Protein AF-A0A7J0D756-F1 (afdb_monomer_lite)

Secondary structure (DSSP, 8-state):
-----PPPPP----PPPPHHHHHHHHH-SS--EEE-TTSBEEEE-HHHHHH-GGGGSTT-BHHHHHHSTTTTTT-TTGGGGSPS--S-S--PPP-

Sequence (95 aa):
MGRAARPAPPLSHHPEVPSDLRDHIDRLPFPALLEGPDFGIIAYNRRAARACPWTTRPGANVLVDLLLPGPGRECPRLAELQPPKLQWGRVVPVI

pLDDT: mean 73.18, std 19.86, range [28.91, 93.31]

Radius of gyration: 16.24 Å; chains: 1; bounding box: 29×39×54 Å

Structure (mmCIF, N/CA/C/O backbone):
data_AF-A0A7J0D756-F1
#
_entry.id   AF-A0A7J0D756-F1
#
loop_
_atom_site.group_PDB
_atom_site.id
_atom_site.type_symbol
_atom_site.label_atom_id
_atom_site.label_alt_id
_atom_site.label_comp_id
_atom_site.label_asym_id
_atom_site.label_entity_id
_atom_site.label_seq_id
_atom_site.pdbx_PDB_ins_code
_atom_site.Cartn_x
_atom_site.Cartn_y
_atom_site.Cartn_z
_atom_site.occupancy
_atom_site.B_iso_or_equiv
_atom_site.auth_seq_id
_atom_site.auth_comp_id
_atom_site.auth_asym_id
_atom_site.auth_atom_id
_atom_site.pdbx_PDB_model_num
ATOM 1 N N . MET A 1 1 ? 20.921 -25.862 -33.075 1.00 41.69 1 MET A N 1
ATOM 2 C CA . MET A 1 1 ? 19.879 -24.810 -33.078 1.00 41.69 1 MET A CA 1
ATOM 3 C C . MET A 1 1 ? 19.224 -24.797 -31.704 1.00 41.69 1 MET A C 1
ATOM 5 O O . MET A 1 1 ? 18.486 -25.720 -31.386 1.00 41.69 1 MET A O 1
ATOM 9 N N . GLY A 1 2 ? 19.601 -23.846 -30.844 1.00 45.44 2 GLY A N 1
ATOM 10 C CA . GLY A 1 2 ? 19.106 -23.771 -29.466 1.00 45.44 2 GLY A CA 1
ATOM 11 C C . GLY A 1 2 ? 17.679 -23.232 -29.432 1.00 45.44 2 GLY A C 1
ATOM 12 O O . GLY A 1 2 ? 17.412 -22.171 -29.989 1.00 45.44 2 GLY A O 1
ATOM 13 N N . ARG A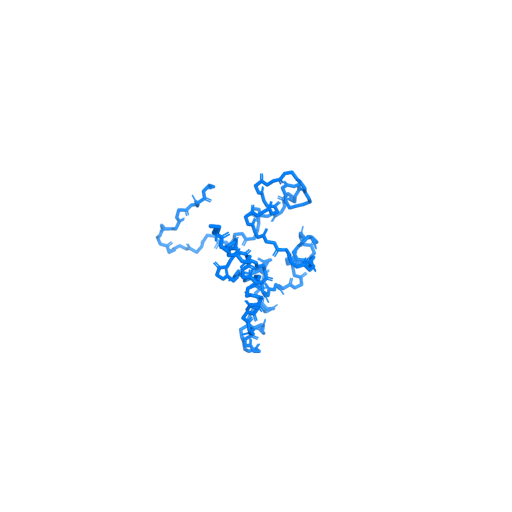 1 3 ? 16.754 -23.965 -28.804 1.00 46.09 3 ARG A N 1
ATOM 14 C CA . ARG A 1 3 ? 15.422 -23.442 -28.481 1.00 46.09 3 ARG A CA 1
ATOM 15 C C . ARG A 1 3 ? 15.610 -22.287 -27.501 1.00 46.09 3 ARG A C 1
ATOM 17 O O . ARG A 1 3 ? 16.025 -22.515 -26.369 1.00 46.09 3 ARG A O 1
ATOM 24 N N . ALA A 1 4 ? 15.321 -21.066 -27.945 1.00 55.44 4 ALA A N 1
ATOM 25 C CA . ALA A 1 4 ? 15.191 -19.924 -27.055 1.00 55.44 4 ALA A CA 1
ATOM 26 C C . ALA A 1 4 ? 14.125 -20.272 -26.007 1.00 55.44 4 ALA A C 1
ATOM 28 O O . ALA A 1 4 ? 12.971 -20.538 -26.355 1.00 55.44 4 ALA A O 1
ATOM 29 N N . ALA A 1 5 ? 14.532 -20.349 -24.740 1.00 58.16 5 ALA A N 1
ATOM 30 C CA . ALA A 1 5 ? 13.602 -20.503 -23.638 1.00 58.16 5 ALA A CA 1
ATOM 31 C C . ALA A 1 5 ? 12.664 -19.294 -23.676 1.00 58.16 5 ALA A C 1
ATOM 33 O O . ALA A 1 5 ? 13.095 -18.152 -23.524 1.00 58.16 5 ALA A O 1
ATOM 34 N N . ARG A 1 6 ? 11.387 -19.544 -23.965 1.00 58.44 6 ARG A N 1
ATOM 35 C CA . ARG A 1 6 ? 10.348 -18.521 -23.886 1.00 58.44 6 ARG A CA 1
ATOM 36 C C . ARG A 1 6 ? 10.386 -17.982 -22.449 1.00 58.44 6 ARG A C 1
ATOM 38 O O . ARG A 1 6 ? 10.333 -18.814 -21.540 1.00 58.44 6 ARG A O 1
ATOM 45 N N . PRO A 1 7 ? 10.520 -16.663 -22.218 1.00 56.56 7 PRO A N 1
ATOM 46 C CA . PRO A 1 7 ? 10.460 -16.133 -20.863 1.00 56.56 7 PRO A CA 1
ATOM 47 C C . PRO A 1 7 ? 9.143 -16.603 -20.251 1.00 56.56 7 PRO A C 1
ATOM 49 O O . PRO A 1 7 ? 8.083 -16.457 -20.869 1.00 56.56 7 PRO A O 1
ATOM 52 N N . ALA A 1 8 ? 9.228 -17.266 -19.095 1.00 54.16 8 ALA A N 1
ATOM 53 C CA . ALA A 1 8 ? 8.044 -17.658 -18.352 1.00 54.16 8 ALA A CA 1
ATOM 54 C C . ALA A 1 8 ? 7.193 -16.394 -18.150 1.00 54.16 8 ALA A C 1
ATOM 56 O O . ALA A 1 8 ? 7.767 -15.344 -17.834 1.00 54.16 8 ALA A O 1
ATOM 57 N N . PRO A 1 9 ? 5.866 -16.445 -18.375 1.00 49.41 9 PRO A N 1
ATOM 58 C CA . PRO A 1 9 ? 5.019 -15.317 -18.022 1.00 49.41 9 PRO A CA 1
ATOM 59 C C . PRO A 1 9 ? 5.313 -14.975 -16.558 1.00 49.41 9 PRO A C 1
ATOM 61 O O . PRO A 1 9 ? 5.472 -15.910 -15.762 1.00 49.41 9 PRO A O 1
ATOM 64 N N . PRO A 1 10 ? 5.453 -13.684 -16.199 1.00 53.94 10 PRO A N 1
ATOM 65 C CA . PRO A 1 10 ? 5.626 -13.321 -14.806 1.00 53.94 10 PRO A CA 1
ATOM 66 C C . PRO A 1 10 ? 4.481 -13.986 -14.054 1.00 53.94 10 PRO A C 1
ATOM 68 O O . PRO A 1 10 ? 3.312 -13.823 -14.406 1.00 53.94 10 PRO A O 1
ATOM 71 N N . LEU A 1 11 ? 4.831 -14.839 -13.096 1.00 47.31 11 LEU A N 1
ATOM 72 C CA . LEU A 1 11 ? 3.860 -15.423 -12.198 1.00 47.31 11 LEU A CA 1
ATOM 73 C C . LEU A 1 11 ? 3.295 -14.246 -11.405 1.00 47.31 11 LEU A C 1
ATOM 75 O O . LEU A 1 11 ? 3.866 -13.869 -10.388 1.00 47.31 11 LEU A O 1
ATOM 79 N N . SER A 1 12 ? 2.205 -13.643 -11.887 1.00 49.75 12 SER A N 1
ATOM 80 C CA . SER A 1 12 ? 1.388 -12.689 -11.138 1.00 49.75 12 SER A CA 1
ATOM 81 C C . SER A 1 12 ? 0.688 -13.444 -10.011 1.00 49.75 12 SER A C 1
ATOM 83 O O . SER A 1 12 ? -0.529 -13.594 -9.992 1.00 49.75 12 SER A O 1
ATOM 85 N N . HIS A 1 13 ? 1.470 -13.960 -9.068 1.00 52.78 13 HIS A N 1
ATOM 86 C CA . HIS A 1 13 ? 0.985 -14.239 -7.735 1.00 52.78 13 HIS A CA 1
ATOM 87 C C . HIS A 1 13 ? 0.856 -12.876 -7.075 1.00 52.78 13 HIS A C 1
ATOM 89 O O . HIS A 1 13 ? 1.781 -12.409 -6.425 1.00 52.78 13 HIS A O 1
ATOM 95 N N . HIS A 1 14 ? -0.277 -12.212 -7.288 1.00 58.00 14 HIS A N 1
ATOM 96 C CA . HIS A 1 14 ? -0.719 -11.234 -6.311 1.00 58.00 14 HIS A CA 1
ATOM 97 C C . HIS A 1 14 ? -1.173 -12.061 -5.112 1.00 58.00 14 HIS A C 1
ATOM 99 O O . HIS A 1 14 ? -2.213 -12.716 -5.218 1.00 58.00 14 HIS A O 1
ATOM 105 N N . PRO A 1 15 ? -0.382 -12.145 -4.026 1.00 68.12 15 PRO A N 1
ATOM 106 C CA . PRO A 1 15 ? -0.817 -12.874 -2.851 1.00 68.12 15 PRO A CA 1
ATOM 107 C C . PRO A 1 15 ? -2.157 -12.289 -2.414 1.00 68.12 15 PRO A C 1
ATOM 109 O O . PRO A 1 15 ? -2.307 -11.073 -2.266 1.00 68.12 15 PRO A O 1
ATOM 112 N N . GLU A 1 16 ? -3.153 -13.155 -2.264 1.00 81.25 16 GLU A N 1
ATOM 113 C CA . GLU A 1 16 ? -4.428 -12.732 -1.718 1.00 81.25 16 GLU A CA 1
ATOM 114 C C . GLU A 1 16 ? -4.188 -12.270 -0.280 1.00 81.25 16 GLU A C 1
ATOM 116 O O . GLU A 1 16 ? -3.690 -13.023 0.556 1.00 81.25 16 GLU A O 1
ATOM 121 N N . VAL A 1 17 ? -4.478 -10.998 -0.005 1.00 84.19 17 VAL A N 1
ATOM 122 C CA . VAL A 1 17 ? -4.315 -10.435 1.337 1.00 84.19 17 VAL A CA 1
ATOM 123 C C . VAL A 1 17 ? -5.543 -10.820 2.165 1.00 84.19 17 VAL A C 1
ATOM 125 O O . VAL A 1 17 ? -6.646 -10.406 1.790 1.00 84.19 17 VAL A O 1
ATOM 128 N N . PRO A 1 18 ? -5.384 -11.558 3.283 1.00 90.31 18 PRO A N 1
ATOM 129 C CA . PRO A 1 18 ? -6.500 -11.930 4.148 1.00 90.31 18 PRO A CA 1
ATOM 130 C C . PRO A 1 18 ? -7.297 -10.709 4.623 1.00 90.31 18 PRO A C 1
ATOM 132 O O . PRO A 1 18 ? -6.722 -9.646 4.878 1.00 90.31 18 PRO A O 1
ATOM 135 N N . SER A 1 19 ? -8.614 -10.862 4.783 1.00 91.25 19 SER A N 1
ATOM 136 C CA . SER A 1 19 ? -9.510 -9.774 5.206 1.00 91.25 19 SER A CA 1
ATOM 137 C C . SER A 1 19 ? -9.106 -9.166 6.547 1.00 91.25 19 SER A C 1
ATOM 139 O O . SER A 1 19 ? -9.039 -7.947 6.651 1.00 91.25 19 SER A O 1
ATOM 141 N N . ASP A 1 20 ? -8.733 -9.987 7.534 1.00 92.81 20 ASP A N 1
ATOM 142 C CA . ASP A 1 20 ? -8.311 -9.498 8.854 1.00 92.81 20 ASP A CA 1
ATOM 143 C C . ASP A 1 20 ? -7.062 -8.611 8.777 1.00 92.81 20 ASP A C 1
ATOM 145 O O . ASP A 1 20 ? -6.937 -7.621 9.500 1.00 92.81 20 ASP A O 1
ATOM 149 N N . LEU A 1 21 ? -6.136 -8.935 7.867 1.00 87.75 21 LEU A N 1
ATOM 150 C CA . LEU A 1 21 ? -4.928 -8.144 7.650 1.00 87.75 21 LEU A CA 1
ATOM 151 C C . LEU A 1 21 ? -5.253 -6.818 6.951 1.00 87.75 21 LEU A C 1
ATOM 153 O O . LEU A 1 21 ? -4.707 -5.782 7.330 1.00 87.75 21 LEU A O 1
ATOM 157 N N . ARG A 1 22 ? -6.173 -6.821 5.977 1.00 90.81 22 ARG A N 1
ATOM 158 C CA . ARG A 1 22 ? -6.678 -5.584 5.352 1.00 90.81 22 ARG A CA 1
ATOM 159 C C . ARG A 1 22 ? -7.356 -4.684 6.382 1.00 90.81 22 ARG A C 1
ATOM 161 O O . ARG A 1 22 ? -7.004 -3.511 6.483 1.00 90.81 22 ARG A O 1
ATOM 168 N N . ASP A 1 23 ? -8.245 -5.251 7.193 1.00 93.31 23 ASP A N 1
ATOM 169 C CA . ASP A 1 23 ? -8.951 -4.534 8.254 1.00 93.31 23 ASP A CA 1
ATOM 170 C C . ASP A 1 23 ? -7.980 -3.961 9.289 1.00 93.31 23 ASP A C 1
ATOM 172 O O . ASP A 1 23 ? -8.155 -2.836 9.765 1.00 93.31 23 ASP A O 1
ATOM 176 N N . HIS A 1 24 ? -6.931 -4.712 9.629 1.00 90.75 24 HIS A N 1
ATOM 177 C CA . HIS A 1 24 ? -5.877 -4.232 10.511 1.00 90.75 24 HIS A CA 1
ATOM 178 C C . HIS A 1 24 ? -5.152 -3.016 9.916 1.00 90.75 24 HIS A C 1
ATOM 180 O O . HIS A 1 24 ? -5.036 -1.988 10.586 1.00 90.75 24 HIS A O 1
ATOM 186 N N . ILE A 1 25 ? -4.717 -3.101 8.654 1.00 90.19 25 ILE A N 1
ATOM 187 C CA . ILE A 1 25 ? -4.023 -2.014 7.946 1.00 90.19 25 ILE A CA 1
ATOM 188 C C . ILE A 1 25 ? -4.901 -0.755 7.864 1.00 90.19 25 ILE A C 1
ATOM 190 O O . ILE A 1 25 ? -4.422 0.359 8.108 1.00 90.19 25 ILE A O 1
ATOM 194 N N . ASP A 1 26 ? -6.197 -0.912 7.588 1.00 92.88 26 ASP A N 1
ATOM 195 C CA . ASP A 1 26 ? -7.146 0.203 7.500 1.00 92.88 26 ASP A CA 1
ATOM 196 C C . ASP A 1 26 ? -7.363 0.935 8.834 1.00 92.88 26 ASP A C 1
ATOM 198 O O . ASP A 1 26 ? -7.609 2.150 8.855 1.00 92.88 26 ASP A O 1
ATOM 202 N N . ARG A 1 27 ? -7.222 0.229 9.962 1.00 91.88 27 ARG A N 1
ATOM 203 C CA . ARG A 1 27 ? -7.345 0.806 11.311 1.00 91.88 27 ARG A CA 1
ATOM 204 C C . ARG A 1 27 ? -6.108 1.579 11.761 1.00 91.88 27 ARG A C 1
ATOM 206 O O . ARG A 1 27 ? -6.216 2.357 12.711 1.00 91.88 27 ARG A O 1
ATOM 213 N N . LEU A 1 28 ? -4.956 1.412 11.105 1.00 85.69 28 LEU A N 1
ATOM 214 C CA . LEU A 1 28 ? -3.725 2.091 11.514 1.00 85.69 28 LEU A CA 1
ATOM 215 C C . LEU A 1 28 ? -3.893 3.622 11.466 1.00 85.69 28 LEU A C 1
ATOM 217 O O . LEU A 1 28 ? -4.400 4.167 10.477 1.00 85.69 28 LEU A O 1
ATOM 221 N N . PRO A 1 29 ? -3.470 4.348 12.521 1.00 86.12 29 PRO A N 1
ATOM 222 C CA . PRO A 1 29 ? -3.670 5.793 12.611 1.00 86.12 29 PRO A CA 1
ATOM 223 C C . PRO A 1 29 ? -2.719 6.592 11.709 1.00 86.12 29 PRO A C 1
ATOM 225 O O . PRO A 1 29 ? -2.864 7.807 11.598 1.00 86.12 29 PRO A O 1
ATOM 228 N N . PHE A 1 30 ? -1.785 5.923 11.037 1.00 82.25 30 PHE A N 1
ATOM 229 C CA . PHE A 1 30 ? -0.809 6.495 10.117 1.00 82.25 30 PHE A CA 1
ATOM 230 C C . PHE A 1 30 ? -0.980 5.919 8.699 1.00 82.25 30 PHE A C 1
ATOM 232 O O . PHE A 1 30 ? -1.626 4.879 8.524 1.00 82.25 30 PHE A O 1
ATOM 239 N N . PRO A 1 31 ? -0.459 6.601 7.666 1.00 86.25 31 PRO A N 1
ATOM 240 C CA . PRO A 1 31 ? -0.326 6.032 6.329 1.00 86.25 31 PRO A CA 1
ATOM 241 C C . PRO A 1 31 ? 0.378 4.665 6.386 1.00 86.25 31 PRO A C 1
ATOM 243 O O . PRO A 1 31 ? 1.449 4.563 6.970 1.00 86.25 31 PRO A O 1
ATOM 246 N N . ALA A 1 32 ? -0.214 3.619 5.805 1.00 87.62 32 ALA A N 1
ATOM 247 C CA . ALA A 1 32 ? 0.369 2.276 5.801 1.00 87.62 32 ALA A CA 1
ATOM 248 C C . ALA A 1 32 ? 0.115 1.544 4.478 1.00 87.62 32 ALA A C 1
ATOM 250 O O . ALA A 1 32 ? -0.958 1.676 3.880 1.00 87.62 32 ALA A O 1
ATOM 251 N N . LEU A 1 33 ? 1.102 0.754 4.060 1.00 89.19 33 LEU A N 1
ATOM 252 C CA . LEU A 1 33 ? 1.045 -0.157 2.921 1.00 89.19 33 LEU A CA 1
ATOM 253 C C . LEU A 1 33 ? 1.653 -1.510 3.301 1.00 89.19 33 LEU A C 1
ATOM 255 O O . LEU A 1 33 ? 2.407 -1.608 4.267 1.00 89.19 33 LEU A O 1
ATOM 259 N N . LEU A 1 34 ? 1.295 -2.541 2.547 1.00 88.50 34 LEU A N 1
ATOM 260 C CA . LEU A 1 34 ? 1.855 -3.880 2.633 1.00 88.50 34 LEU A CA 1
ATOM 261 C C . LEU A 1 34 ? 2.480 -4.230 1.287 1.00 88.50 34 LEU A C 1
ATOM 263 O O . LEU A 1 34 ? 1.838 -4.095 0.241 1.00 88.50 34 LEU A O 1
ATOM 267 N N . GLU A 1 35 ? 3.714 -4.705 1.347 1.00 88.25 35 GLU A N 1
ATOM 268 C CA . GLU A 1 35 ? 4.507 -5.114 0.195 1.00 88.25 35 GLU A CA 1
ATOM 269 C C . GLU A 1 35 ? 4.451 -6.635 0.032 1.00 88.25 35 GLU A C 1
ATOM 271 O O . GLU A 1 35 ? 4.479 -7.388 1.008 1.00 88.25 35 GLU A O 1
ATOM 276 N N . GLY A 1 36 ? 4.345 -7.083 -1.214 1.00 85.25 36 GLY A N 1
ATOM 277 C CA . GLY A 1 36 ? 4.503 -8.473 -1.606 1.00 85.25 36 GLY A CA 1
ATOM 278 C C . GLY A 1 36 ? 5.976 -8.872 -1.760 1.00 85.25 36 GLY A C 1
ATOM 279 O O . GLY A 1 36 ? 6.875 -8.042 -1.619 1.00 85.25 36 GLY A O 1
ATOM 280 N N . PRO A 1 37 ? 6.247 -10.146 -2.088 1.00 85.50 37 PRO A N 1
ATOM 281 C CA . PRO A 1 37 ? 7.610 -10.671 -2.227 1.00 85.50 37 PRO A CA 1
ATOM 282 C C . PRO A 1 37 ? 8.411 -10.036 -3.375 1.00 85.50 37 PRO A C 1
ATOM 284 O O . PRO A 1 37 ? 9.633 -10.136 -3.401 1.00 85.50 37 PRO A O 1
ATOM 287 N N . ASP A 1 38 ? 7.734 -9.397 -4.326 1.00 86.94 38 ASP A N 1
ATOM 288 C CA . ASP A 1 38 ? 8.311 -8.667 -5.452 1.00 86.94 38 ASP A CA 1
ATOM 289 C C . ASP A 1 38 ? 8.359 -7.149 -5.217 1.00 86.94 38 ASP A C 1
ATOM 291 O O . ASP A 1 38 ? 8.621 -6.398 -6.155 1.00 86.94 38 ASP A O 1
ATOM 295 N N . PHE A 1 39 ? 8.108 -6.690 -3.985 1.00 87.50 39 PHE A N 1
ATOM 296 C CA . PHE A 1 39 ? 7.952 -5.279 -3.609 1.00 87.50 39 PHE A CA 1
ATOM 297 C C . PHE A 1 39 ? 6.724 -4.593 -4.230 1.00 87.50 39 PHE A C 1
ATOM 299 O O . PHE A 1 39 ? 6.580 -3.370 -4.149 1.00 87.50 39 PHE A O 1
ATOM 306 N N . GLY A 1 40 ? 5.817 -5.355 -4.850 1.00 90.31 40 GLY A N 1
ATOM 307 C CA . GLY A 1 40 ? 4.523 -4.851 -5.291 1.00 90.31 40 GLY A CA 1
ATOM 308 C C . GLY A 1 40 ? 3.654 -4.463 -4.096 1.00 90.31 40 GLY A C 1
ATOM 309 O O . GLY A 1 40 ? 3.616 -5.173 -3.094 1.00 90.31 40 GLY A O 1
ATOM 310 N N . ILE A 1 41 ? 2.926 -3.352 -4.183 1.00 89.31 41 ILE A N 1
ATOM 311 C CA . ILE A 1 41 ? 1.949 -2.993 -3.151 1.00 89.31 41 ILE A CA 1
ATOM 312 C C . ILE A 1 41 ? 0.737 -3.918 -3.292 1.00 89.31 41 ILE A C 1
ATOM 314 O O . ILE A 1 41 ? 0.059 -3.921 -4.319 1.00 89.31 41 ILE A O 1
ATOM 318 N N . ILE A 1 42 ? 0.457 -4.693 -2.245 1.00 90.56 42 ILE A N 1
ATOM 319 C CA . ILE A 1 42 ? -0.628 -5.689 -2.219 1.00 90.56 42 ILE A CA 1
ATOM 320 C C . ILE A 1 42 ? -1.795 -5.276 -1.312 1.00 90.56 42 ILE A C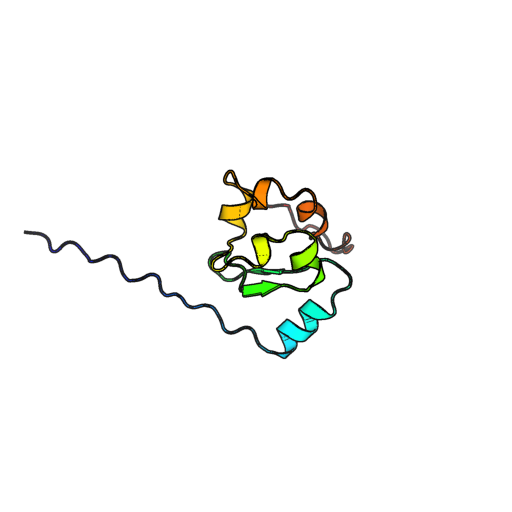 1
ATOM 322 O O . ILE A 1 42 ? -2.912 -5.769 -1.472 1.00 90.56 42 ILE A O 1
ATOM 326 N N . ALA A 1 43 ? -1.566 -4.342 -0.387 1.00 90.69 43 ALA A N 1
ATOM 327 C CA . ALA A 1 43 ? -2.610 -3.637 0.353 1.00 90.69 43 ALA A CA 1
ATOM 328 C C . ALA A 1 43 ? -2.117 -2.254 0.796 1.00 90.69 43 ALA A C 1
ATOM 330 O O . ALA A 1 43 ? -0.920 -2.025 0.945 1.00 90.69 43 ALA A O 1
ATOM 331 N N . TYR A 1 44 ? -3.042 -1.330 1.027 1.00 91.12 44 TYR A N 1
ATOM 332 C CA . TYR A 1 44 ? -2.767 0.009 1.543 1.00 91.12 44 TYR A CA 1
ATOM 333 C C . TYR A 1 44 ? -4.008 0.547 2.246 1.00 91.12 44 TYR A C 1
ATOM 335 O O . TYR A 1 44 ? -5.125 0.147 1.920 1.00 91.12 44 TYR A O 1
ATOM 343 N N . ASN A 1 45 ? -3.831 1.483 3.179 1.00 91.69 45 ASN A N 1
ATOM 344 C CA . ASN A 1 45 ? -4.965 2.164 3.799 1.00 91.69 45 ASN A CA 1
ATOM 345 C C . ASN A 1 45 ? -5.315 3.489 3.107 1.00 91.69 45 ASN A C 1
ATOM 347 O O . ASN A 1 45 ? -4.538 4.081 2.350 1.00 91.69 45 ASN A O 1
ATOM 351 N N . ARG A 1 46 ? -6.500 4.022 3.429 1.00 92.69 46 ARG A N 1
ATOM 352 C CA . ARG A 1 46 ? -6.966 5.327 2.915 1.00 92.69 46 ARG A CA 1
ATOM 353 C C . ARG A 1 46 ? -6.032 6.498 3.239 1.00 92.69 46 ARG A C 1
ATOM 355 O O . ARG A 1 46 ? -6.130 7.536 2.587 1.00 92.69 46 ARG A O 1
ATOM 362 N N . ARG A 1 47 ? -5.195 6.394 4.276 1.00 88.62 47 ARG A N 1
ATOM 363 C CA . ARG A 1 47 ? -4.232 7.446 4.641 1.00 88.62 47 ARG A CA 1
ATOM 364 C C . ARG A 1 47 ? -3.035 7.428 3.686 1.00 88.62 47 ARG A C 1
ATOM 366 O O . ARG A 1 47 ? -2.681 8.489 3.183 1.00 88.62 47 ARG A O 1
ATOM 373 N N . ALA A 1 48 ? -2.503 6.249 3.355 1.00 88.38 48 ALA A N 1
ATOM 374 C CA . ALA A 1 48 ? -1.460 6.069 2.342 1.00 88.38 48 ALA A CA 1
ATOM 375 C C . ALA A 1 48 ? -1.923 6.521 0.955 1.00 88.38 48 ALA A C 1
ATOM 377 O O . ALA A 1 48 ? -1.244 7.332 0.333 1.00 88.38 48 ALA A O 1
ATOM 378 N N . ALA A 1 49 ? -3.126 6.118 0.532 1.00 90.12 49 ALA A N 1
ATOM 379 C CA . ALA A 1 49 ? -3.693 6.536 -0.752 1.00 90.12 49 ALA A CA 1
ATOM 380 C C . ALA A 1 49 ? -3.821 8.066 -0.889 1.00 90.12 49 ALA A C 1
ATOM 382 O O . ALA A 1 49 ? -3.656 8.614 -1.975 1.00 90.12 49 ALA A O 1
ATOM 383 N N . ARG A 1 50 ? -4.100 8.774 0.214 1.00 88.25 50 ARG A N 1
ATOM 384 C CA . ARG A 1 50 ? -4.153 10.246 0.232 1.00 88.25 50 ARG A CA 1
ATOM 385 C C . ARG A 1 50 ? -2.775 10.892 0.292 1.00 88.25 50 ARG A C 1
ATOM 387 O O . ARG A 1 50 ? -2.586 11.945 -0.303 1.00 88.25 50 A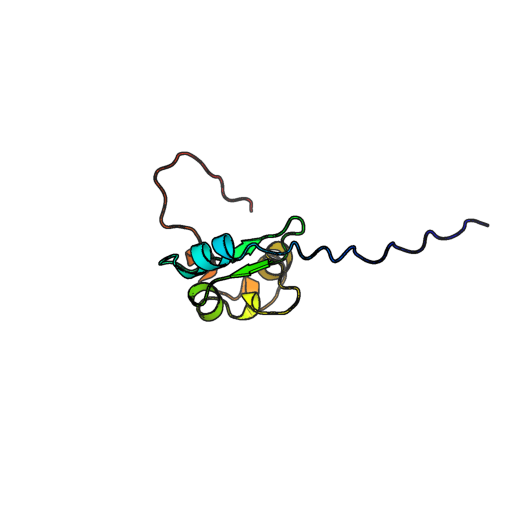RG A O 1
ATOM 394 N N . ALA A 1 51 ? -1.851 10.311 1.056 1.00 84.75 51 ALA A N 1
ATOM 395 C CA . ALA A 1 51 ? -0.503 10.843 1.214 1.00 84.75 51 ALA A CA 1
ATOM 396 C C . ALA A 1 51 ? 0.314 10.689 -0.075 1.00 84.75 51 ALA A C 1
ATOM 398 O O . ALA A 1 51 ? 0.986 11.630 -0.482 1.00 84.75 51 ALA A O 1
ATOM 399 N N . CYS A 1 52 ? 0.201 9.527 -0.719 1.00 87.62 52 CYS A N 1
ATOM 400 C CA . CYS A 1 52 ? 0.923 9.148 -1.920 1.00 87.62 52 CYS A CA 1
ATOM 401 C C . CYS A 1 52 ? -0.021 8.420 -2.902 1.00 87.62 52 CYS A C 1
ATOM 403 O O . CYS A 1 52 ? -0.123 7.192 -2.853 1.00 87.62 52 CYS A O 1
ATOM 405 N N . PRO A 1 53 ? -0.700 9.135 -3.823 1.00 88.75 53 PRO A N 1
ATOM 406 C CA . PRO A 1 53 ? -1.693 8.547 -4.735 1.00 88.75 53 PRO A CA 1
ATOM 407 C C . PRO A 1 53 ? -1.165 7.421 -5.632 1.00 88.75 53 PRO A C 1
ATOM 409 O O . PRO A 1 53 ? -1.922 6.525 -6.008 1.00 88.75 53 PRO A O 1
ATOM 412 N N . TRP A 1 54 ? 0.137 7.424 -5.936 1.00 87.62 54 TRP A N 1
ATOM 413 C CA . TRP A 1 54 ? 0.790 6.382 -6.733 1.00 87.62 54 TRP A CA 1
ATOM 414 C C . TRP A 1 54 ? 0.649 4.980 -6.115 1.00 87.62 54 TRP A C 1
ATOM 416 O O . TRP A 1 54 ? 0.633 4.003 -6.854 1.00 87.62 54 TRP A O 1
ATOM 426 N N . THR A 1 55 ? 0.454 4.878 -4.794 1.00 89.00 55 THR A N 1
ATOM 427 C CA . THR A 1 55 ? 0.225 3.603 -4.080 1.00 89.00 55 THR A CA 1
ATOM 428 C C . THR A 1 55 ? -1.030 2.859 -4.542 1.00 89.00 55 THR A C 1
ATOM 430 O O . THR A 1 55 ? -1.133 1.651 -4.359 1.00 89.00 55 THR A O 1
ATOM 433 N N . THR A 1 56 ? -1.971 3.567 -5.171 1.00 90.44 56 THR A N 1
ATOM 434 C CA . THR A 1 56 ? -3.213 3.001 -5.719 1.00 90.44 56 THR A CA 1
ATOM 435 C C . THR A 1 56 ? -3.084 2.558 -7.177 1.00 90.44 56 THR A C 1
ATOM 437 O O . THR A 1 56 ? -4.015 1.976 -7.735 1.00 90.44 56 THR A O 1
ATOM 440 N N . ARG A 1 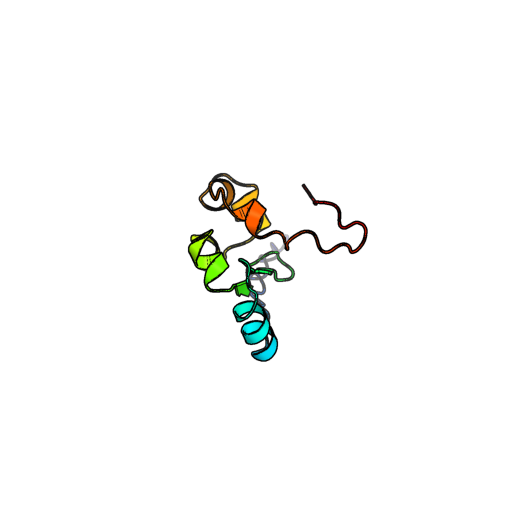57 ? -1.944 2.845 -7.823 1.00 90.06 57 ARG A N 1
ATOM 441 C CA . ARG A 1 57 ? -1.703 2.499 -9.224 1.00 90.06 57 ARG A CA 1
ATOM 442 C C . ARG A 1 57 ? -1.668 0.973 -9.369 1.00 90.06 57 ARG A C 1
ATOM 444 O O . ARG A 1 57 ? -0.955 0.310 -8.616 1.00 90.06 57 ARG A O 1
ATOM 451 N N . PRO A 1 58 ? -2.360 0.392 -10.363 1.00 88.06 58 PRO A N 1
ATOM 452 C CA . PRO A 1 58 ? -2.189 -1.019 -10.686 1.00 88.06 58 PRO A CA 1
ATOM 453 C C . PRO A 1 58 ? -0.714 -1.340 -10.961 1.00 88.06 58 PRO A C 1
ATOM 455 O O . PRO A 1 58 ? -0.068 -0.676 -11.777 1.00 88.06 58 PRO A O 1
ATOM 458 N N . GLY A 1 59 ? -0.175 -2.336 -10.257 1.00 87.50 59 GLY A N 1
ATOM 459 C CA . GLY A 1 59 ? 1.243 -2.696 -10.346 1.00 87.50 59 GLY A CA 1
ATOM 460 C C . GLY A 1 59 ? 2.195 -1.658 -9.739 1.00 87.50 59 GLY A C 1
ATOM 461 O O . GLY A 1 59 ? 3.340 -1.562 -10.181 1.00 87.50 59 GLY A O 1
ATOM 462 N N . ALA A 1 60 ? 1.732 -0.850 -8.778 1.00 89.56 60 ALA A N 1
ATOM 463 C CA . ALA A 1 60 ? 2.616 -0.033 -7.953 1.00 89.56 60 ALA A CA 1
ATOM 464 C C . ALA A 1 60 ? 3.631 -0.925 -7.232 1.00 89.56 60 ALA A C 1
ATOM 466 O O . ALA A 1 60 ? 3.281 -1.980 -6.697 1.00 89.56 60 ALA A O 1
ATOM 467 N N . ASN A 1 61 ? 4.887 -0.498 -7.228 1.00 90.31 61 ASN A N 1
ATOM 468 C CA . ASN A 1 61 ? 5.996 -1.253 -6.677 1.00 90.31 61 ASN A CA 1
ATOM 469 C C . ASN A 1 61 ? 6.911 -0.302 -5.920 1.00 90.31 61 ASN A C 1
ATOM 471 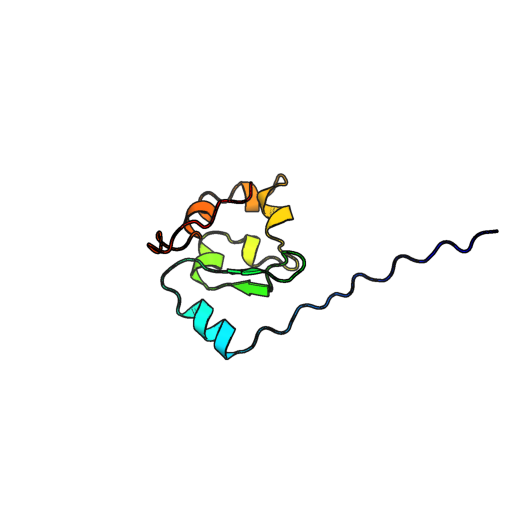O O . ASN A 1 61 ? 7.383 0.685 -6.477 1.00 90.31 61 ASN A O 1
ATOM 475 N N . VAL A 1 62 ? 7.165 -0.608 -4.652 1.00 84.75 62 VAL A N 1
ATOM 476 C CA . VAL A 1 62 ? 7.879 0.295 -3.750 1.00 84.75 62 VAL A CA 1
ATOM 477 C C . VAL A 1 62 ? 9.284 0.593 -4.263 1.00 84.75 62 VAL A C 1
ATOM 479 O O . VAL A 1 62 ? 9.665 1.753 -4.334 1.00 84.75 62 VAL A O 1
ATOM 482 N N . LEU A 1 63 ? 10.043 -0.401 -4.722 1.00 86.81 63 LEU A N 1
ATOM 483 C CA . LEU A 1 63 ? 11.392 -0.134 -5.229 1.00 86.81 63 LEU A CA 1
ATOM 484 C C . LEU A 1 63 ? 11.371 0.689 -6.518 1.00 86.81 63 LEU A C 1
ATOM 486 O O . LEU A 1 63 ? 12.136 1.640 -6.660 1.00 86.81 63 LEU A O 1
ATOM 490 N N . VAL A 1 64 ? 10.488 0.351 -7.457 1.00 87.62 64 VAL A N 1
ATOM 491 C CA . VAL A 1 64 ? 10.408 1.051 -8.746 1.00 87.62 64 VAL A CA 1
ATOM 492 C C . VAL A 1 64 ? 9.966 2.497 -8.555 1.00 87.62 64 VAL A C 1
ATOM 494 O O . VAL A 1 64 ? 10.633 3.408 -9.044 1.00 87.62 64 VAL A O 1
ATOM 497 N N . ASP A 1 65 ? 8.856 2.711 -7.850 1.00 86.56 65 ASP A N 1
ATOM 498 C CA . ASP A 1 65 ? 8.243 4.029 -7.712 1.00 86.56 65 ASP A CA 1
ATOM 499 C C . ASP A 1 65 ? 9.104 4.970 -6.847 1.00 86.56 65 ASP A C 1
ATOM 501 O O . ASP A 1 65 ? 9.037 6.182 -7.045 1.00 86.56 65 ASP A O 1
ATOM 505 N N . LEU A 1 66 ? 9.938 4.448 -5.937 1.00 82.31 66 LEU A N 1
ATOM 506 C CA . LEU A 1 66 ? 10.829 5.263 -5.101 1.00 82.31 66 LEU A CA 1
ATOM 507 C C . LEU A 1 66 ? 12.189 5.559 -5.722 1.00 82.31 66 LEU A C 1
ATOM 509 O O . LEU A 1 66 ? 12.698 6.673 -5.579 1.00 82.31 66 LEU A O 1
ATOM 513 N N . LEU A 1 67 ? 12.800 4.570 -6.373 1.00 84.25 67 LEU A N 1
ATOM 514 C CA . LEU A 1 67 ? 14.173 4.696 -6.858 1.00 84.25 67 LEU A CA 1
ATOM 515 C C . LEU A 1 67 ? 14.229 5.353 -8.237 1.00 84.25 67 LEU A C 1
ATOM 517 O O . LEU A 1 67 ? 15.167 6.099 -8.544 1.00 84.25 67 LEU A O 1
ATOM 521 N N . LEU A 1 68 ? 13.228 5.102 -9.080 1.00 85.00 68 LEU A N 1
ATOM 522 C CA . LEU A 1 68 ? 13.191 5.644 -10.432 1.00 85.00 68 LEU A CA 1
ATOM 523 C C . LEU A 1 68 ? 12.471 7.001 -10.466 1.00 85.00 68 LEU A C 1
ATOM 525 O O . LEU A 1 68 ? 11.647 7.299 -9.601 1.00 85.00 68 LEU A O 1
ATOM 529 N N . PRO A 1 69 ? 12.784 7.871 -11.444 1.00 82.81 69 PRO A N 1
ATOM 530 C CA . PRO A 1 69 ? 12.024 9.098 -11.654 1.00 82.81 69 PRO A CA 1
ATOM 531 C C . PRO A 1 69 ? 10.535 8.801 -11.857 1.00 82.81 69 PRO A C 1
ATOM 533 O O . PRO A 1 69 ? 10.176 7.943 -12.664 1.00 82.81 69 PRO A O 1
ATOM 536 N N . GLY A 1 70 ? 9.676 9.522 -11.140 1.00 82.12 70 GLY A N 1
ATOM 537 C CA . GLY A 1 70 ? 8.237 9.321 -11.208 1.00 82.12 70 GLY A CA 1
ATOM 538 C C . GLY A 1 70 ? 7.492 9.798 -9.960 1.00 82.12 70 GLY A C 1
ATOM 539 O O . GLY A 1 70 ? 8.097 10.330 -9.025 1.00 82.12 70 GLY A O 1
ATOM 540 N N . PRO A 1 71 ? 6.168 9.573 -9.920 1.00 79.38 71 PRO A N 1
ATOM 541 C CA . PRO A 1 71 ? 5.291 10.110 -8.880 1.00 79.38 71 PRO A CA 1
ATOM 542 C C . PRO A 1 71 ? 5.585 9.562 -7.476 1.00 79.38 71 PRO A C 1
ATOM 544 O O . PRO A 1 71 ? 5.205 10.191 -6.489 1.00 79.38 71 PRO A O 1
ATOM 547 N N . GLY A 1 72 ? 6.247 8.405 -7.361 1.00 80.62 72 GLY A N 1
ATOM 548 C CA . GLY A 1 72 ? 6.667 7.875 -6.064 1.00 80.62 72 GLY A CA 1
ATOM 549 C C . GLY A 1 72 ? 7.837 8.632 -5.458 1.00 80.62 72 GLY A C 1
ATOM 550 O O . GLY A 1 72 ? 7.756 9.058 -4.306 1.00 80.62 72 GLY A O 1
ATOM 551 N N . ARG A 1 73 ? 8.868 8.896 -6.261 1.00 76.69 73 ARG A N 1
ATOM 552 C CA . ARG A 1 73 ? 10.042 9.683 -5.879 1.00 76.69 73 ARG A CA 1
ATOM 553 C C . ARG A 1 73 ? 9.704 11.137 -5.553 1.00 76.69 73 ARG A C 1
ATOM 555 O O . ARG A 1 73 ? 10.361 11.752 -4.719 1.00 76.69 73 ARG A O 1
ATOM 562 N N . GLU A 1 74 ? 8.671 11.675 -6.191 1.00 78.56 74 GLU A N 1
ATOM 563 C CA . GLU A 1 74 ? 8.163 13.024 -5.936 1.00 78.56 74 GLU A CA 1
ATOM 564 C C . GLU A 1 74 ? 7.204 13.093 -4.741 1.00 78.56 74 GLU A C 1
ATOM 566 O O . GLU A 1 74 ? 6.808 14.191 -4.361 1.00 78.56 74 GLU A O 1
ATOM 571 N N . CYS A 1 75 ? 6.824 11.962 -4.127 1.00 77.00 75 CYS A N 1
ATOM 572 C CA . CYS A 1 75 ? 5.914 11.977 -2.986 1.00 77.00 75 CYS A CA 1
ATOM 573 C C . CYS A 1 75 ? 6.642 12.458 -1.713 1.00 77.00 75 CYS A C 1
ATOM 575 O O . CYS A 1 75 ? 7.396 11.690 -1.109 1.00 77.00 75 CYS A O 1
ATOM 577 N N . PRO A 1 76 ? 6.376 13.680 -1.210 1.00 62.66 76 PRO A N 1
ATOM 578 C CA . PRO A 1 76 ? 7.121 14.239 -0.080 1.00 62.66 76 PRO A CA 1
ATOM 579 C C . PRO A 1 76 ? 6.777 13.55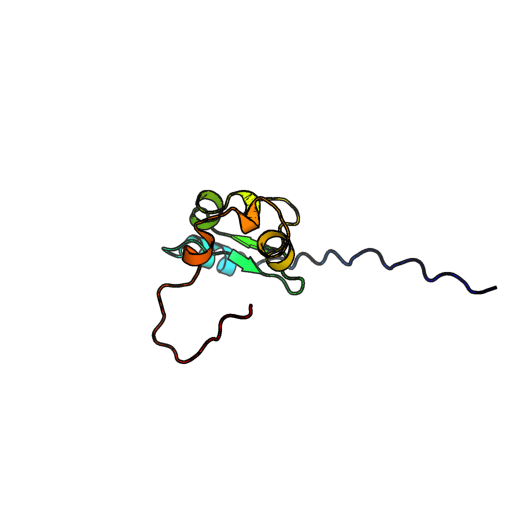9 1.255 1.00 62.66 76 PRO A C 1
ATOM 581 O O . PRO A 1 76 ? 7.501 13.707 2.235 1.00 62.66 76 PRO A O 1
ATOM 584 N N . ARG A 1 77 ? 5.664 12.813 1.300 1.00 65.25 77 ARG A N 1
ATOM 585 C CA . ARG A 1 77 ? 5.110 12.185 2.508 1.00 65.25 77 ARG A CA 1
ATOM 586 C C . ARG A 1 77 ? 5.476 10.722 2.672 1.00 65.25 77 ARG A C 1
ATOM 588 O O . ARG A 1 77 ? 5.033 10.080 3.618 1.00 65.25 77 ARG A O 1
ATOM 595 N N . LEU A 1 78 ? 6.289 10.172 1.778 1.00 61.09 78 LEU A N 1
ATOM 596 C CA . LEU A 1 78 ? 6.702 8.787 1.916 1.00 61.09 78 LEU A CA 1
ATOM 597 C C . LEU A 1 78 ? 7.533 8.554 3.187 1.00 61.09 78 LEU A C 1
ATOM 599 O O . LEU A 1 78 ? 7.366 7.547 3.866 1.00 61.09 78 LEU A O 1
ATOM 603 N N . ALA A 1 79 ? 8.365 9.527 3.563 1.00 57.94 79 ALA A N 1
ATOM 604 C CA . ALA A 1 79 ? 9.083 9.508 4.834 1.00 57.94 79 ALA A CA 1
ATOM 605 C C . ALA A 1 79 ? 8.137 9.463 6.056 1.00 57.94 79 ALA A C 1
ATOM 607 O O . ALA A 1 79 ? 8.537 9.003 7.121 1.00 57.94 79 ALA A O 1
ATOM 608 N N . GLU A 1 80 ? 6.875 9.884 5.898 1.00 58.41 80 GLU A N 1
ATOM 609 C CA . GLU A 1 80 ? 5.827 9.836 6.927 1.00 58.41 80 GLU A CA 1
ATOM 610 C C . GLU A 1 80 ? 5.076 8.489 6.972 1.00 58.41 80 GLU A C 1
ATOM 612 O O . GLU A 1 80 ? 4.326 8.252 7.917 1.00 58.41 80 GLU A O 1
ATOM 617 N N . LEU A 1 81 ? 5.264 7.596 5.983 1.00 57.81 81 LEU A N 1
ATOM 618 C CA . LEU A 1 81 ? 4.789 6.199 6.040 1.00 57.81 81 LEU A CA 1
ATOM 619 C C . LEU A 1 81 ? 5.611 5.358 7.027 1.00 57.81 81 LEU A C 1
ATOM 621 O O . LEU A 1 81 ? 5.218 4.238 7.356 1.00 57.81 81 LEU A O 1
ATOM 625 N N . GLN A 1 82 ? 6.753 5.871 7.499 1.00 57.25 82 GLN A N 1
ATOM 626 C CA . GLN A 1 82 ? 7.487 5.208 8.565 1.00 57.25 82 GLN A CA 1
ATOM 627 C C . GLN A 1 82 ? 6.636 5.236 9.838 1.00 57.25 82 GLN A C 1
ATOM 629 O O . GLN A 1 82 ? 6.156 6.307 10.225 1.00 57.25 82 GLN A O 1
ATOM 634 N N . PRO A 1 83 ? 6.441 4.089 10.516 1.00 52.97 83 PRO A N 1
ATOM 635 C CA . PRO A 1 83 ? 5.734 4.087 11.784 1.00 52.97 83 PRO A CA 1
ATOM 636 C C . PRO A 1 83 ? 6.421 5.082 12.733 1.00 52.97 83 PRO A C 1
ATOM 638 O O . PRO A 1 83 ? 7.657 5.161 12.736 1.00 52.97 83 PRO A O 1
ATOM 641 N N . PRO A 1 84 ? 5.662 5.850 13.542 1.00 54.44 84 PRO A N 1
ATOM 642 C CA . PRO A 1 84 ? 6.257 6.717 14.553 1.00 54.44 84 PRO A CA 1
ATOM 643 C C . PRO A 1 84 ? 7.202 5.856 15.378 1.00 54.44 84 PRO A C 1
ATOM 645 O O . PRO A 1 84 ? 6.742 4.837 15.886 1.00 54.44 84 PRO A O 1
ATOM 648 N N . LYS A 1 85 ? 8.497 6.225 15.421 1.00 50.09 85 LYS A N 1
ATOM 649 C CA . LYS A 1 85 ? 9.607 5.432 15.980 1.00 50.09 85 LYS A CA 1
ATOM 650 C C . LYS A 1 85 ? 9.126 4.558 17.136 1.00 50.09 85 LYS A C 1
ATOM 652 O O . LYS A 1 85 ? 9.080 4.994 18.286 1.00 50.09 85 LYS A O 1
ATOM 657 N N . LEU A 1 86 ? 8.749 3.323 16.820 1.00 40.50 86 LEU A N 1
ATOM 658 C CA . LEU A 1 86 ? 8.508 2.312 17.824 1.00 40.50 86 LEU A CA 1
ATOM 659 C C . LEU A 1 86 ? 9.877 2.133 18.478 1.00 40.50 86 LEU A C 1
ATOM 661 O O . LEU A 1 86 ? 10.862 1.915 17.776 1.00 40.50 86 LEU A O 1
ATOM 665 N N . GLN A 1 87 ? 9.966 2.319 19.797 1.00 37.34 87 GLN A N 1
ATOM 666 C CA . GLN A 1 87 ? 11.202 2.169 20.579 1.00 37.34 87 GLN A CA 1
ATOM 667 C C . GLN A 1 87 ? 11.637 0.695 20.665 1.00 37.34 87 GLN A C 1
ATOM 669 O O . GLN A 1 87 ? 11.950 0.173 21.728 1.00 37.34 87 GLN A O 1
ATOM 674 N N . TRP A 1 88 ? 11.620 0.001 19.536 1.00 30.78 88 TRP A N 1
ATOM 675 C CA . TRP A 1 88 ? 12.077 -1.359 19.377 1.00 30.78 88 TRP A CA 1
ATOM 676 C C . TRP A 1 88 ? 13.357 -1.273 18.566 1.00 30.78 88 TRP A C 1
ATOM 678 O O . TRP A 1 88 ? 13.392 -0.710 17.471 1.00 30.78 88 TRP A O 1
ATOM 688 N N . GLY A 1 89 ? 14.442 -1.717 19.195 1.00 34.19 89 GLY A N 1
ATOM 689 C CA . GLY A 1 89 ? 15.796 -1.537 18.712 1.00 34.19 89 GLY A CA 1
ATOM 690 C C . GLY A 1 89 ? 15.952 -1.891 17.236 1.00 34.19 89 GLY A C 1
ATOM 691 O O . GLY A 1 89 ? 15.640 -2.996 16.812 1.00 34.19 89 GLY A O 1
ATOM 692 N N . ARG A 1 90 ? 16.549 -0.948 16.503 1.00 36.34 90 ARG A N 1
ATOM 693 C CA . ARG A 1 90 ? 17.410 -1.220 15.351 1.00 36.34 90 ARG A CA 1
ATOM 694 C C . ARG A 1 90 ? 16.716 -1.947 14.188 1.00 36.34 90 ARG A C 1
ATOM 696 O O . ARG A 1 90 ? 17.023 -3.095 13.897 1.00 36.34 90 ARG A O 1
ATOM 703 N N . VAL A 1 91 ? 15.896 -1.216 13.434 1.00 33.00 91 VAL A N 1
ATOM 704 C CA . VAL A 1 91 ? 15.650 -1.534 12.018 1.00 33.00 91 VAL A CA 1
ATOM 705 C C . VAL A 1 91 ? 16.276 -0.422 11.182 1.00 33.00 91 VAL A C 1
ATOM 707 O O . VAL A 1 91 ? 15.943 0.753 11.320 1.00 33.00 91 VAL A O 1
ATOM 710 N N . VAL A 1 92 ? 17.291 -0.809 10.416 1.00 29.17 92 VAL A N 1
ATOM 711 C CA . VAL A 1 92 ? 18.121 0.049 9.566 1.00 29.17 92 VAL A CA 1
ATOM 712 C C . VAL A 1 92 ? 17.316 0.432 8.318 1.00 29.17 92 VAL A C 1
ATOM 714 O O . VAL A 1 92 ? 16.649 -0.446 7.769 1.00 29.17 92 VAL A O 1
ATOM 717 N N . PRO A 1 93 ? 17.368 1.688 7.836 1.00 29.44 93 PRO A N 1
ATOM 718 C CA . PRO A 1 93 ? 16.830 2.013 6.523 1.00 29.44 93 PRO A CA 1
ATOM 719 C C . PRO A 1 93 ? 17.682 1.316 5.457 1.00 29.44 93 PRO A C 1
ATOM 721 O O . PRO A 1 93 ? 18.887 1.556 5.363 1.00 29.44 93 PRO A O 1
ATOM 724 N N . VAL A 1 94 ? 17.066 0.427 4.680 1.00 28.91 94 VAL A N 1
ATOM 725 C CA . VAL A 1 94 ? 17.648 -0.022 3.413 1.00 28.91 94 VAL A CA 1
ATOM 726 C C . VAL A 1 94 ? 17.481 1.138 2.433 1.00 28.91 94 VAL A C 1
ATOM 728 O O . VAL A 1 94 ? 16.380 1.670 2.290 1.00 28.91 94 VAL A O 1
ATOM 731 N N . ILE A 1 95 ? 18.615 1.576 1.888 1.00 42.66 95 ILE A N 1
ATOM 732 C CA . ILE A 1 95 ? 18.775 2.683 0.937 1.00 42.66 95 ILE A CA 1
ATOM 733 C C . ILE A 1 95 ? 18.303 2.233 -0.445 1.00 42.66 95 ILE A C 1
ATOM 735 O O . ILE A 1 95 ? 18.621 1.074 -0.798 1.00 42.66 95 ILE A O 1
#

Foldseek 3Di:
DDDDDDPDDPPPCLPQDDPVNQVVQQPDPFWEFDADPQQFTSHTYPRVCVQQVLSVDVRRGQCPLCVDDDSSVVRPCPVRNPDPPPVDDDDDDDD

Organism: Streptomyces microflavus (NCBI:txid1919)